Protein AF-A0A1H5SEG0-F1 (afdb_monomer_lite)

Foldseek 3Di:
DDPDDDVPPVVVVVVVPPPDDDQDKDKDWDKDWDQDPQWIKIKIKMWIDHPNDIDIDIDMDTDFPVWDWDFDPQKIKTKTFADPFKHKDKDDPDPQKDFDDWDAPPRMIMTIIWGNDAWDKDKTWMFMDGPVDPDGQKIWIWIFTHHRRGTDDGPDIDMDRDPPVD

Structure (mmCIF, N/CA/C/O backbone):
data_AF-A0A1H5SEG0-F1
#
_entry.id   AF-A0A1H5SEG0-F1
#
loop_
_atom_site.group_PDB
_atom_site.id
_atom_site.type_symbol
_atom_site.label_atom_id
_atom_site.label_alt_id
_atom_site.label_comp_id
_atom_site.label_asym_id
_atom_site.label_entity_id
_atom_site.label_seq_id
_atom_site.pdbx_PDB_ins_code
_atom_site.Cartn_x
_atom_site.Cartn_y
_atom_site.Cartn_z
_atom_site.occupancy
_atom_site.B_iso_or_equiv
_atom_site.auth_seq_id
_atom_site.auth_comp_id
_atom_site.auth_asym_id
_atom_site.auth_atom_id
_atom_site.pdbx_PDB_model_num
ATOM 1 N N . MET A 1 1 ? 0.952 -16.843 -18.910 1.00 35.47 1 MET A N 1
ATOM 2 C CA . MET A 1 1 ? -0.101 -16.559 -19.917 1.00 35.47 1 MET A CA 1
ATOM 3 C C . MET A 1 1 ? 0.522 -15.940 -21.174 1.00 35.47 1 MET A C 1
ATOM 5 O O . MET A 1 1 ? 1.686 -15.567 -21.137 1.00 35.47 1 MET A O 1
ATOM 9 N N . LYS A 1 2 ? -0.173 -15.957 -22.320 1.00 32.19 2 LYS A N 1
ATOM 10 C CA . LYS A 1 2 ? 0.374 -15.656 -23.662 1.00 32.19 2 LYS A CA 1
ATOM 11 C C . LYS A 1 2 ? 0.821 -14.182 -23.801 1.00 32.19 2 LYS A C 1
ATOM 13 O O . LYS A 1 2 ? -0.005 -13.338 -24.119 1.00 32.19 2 LYS A O 1
ATOM 18 N N . LYS A 1 3 ? 2.122 -13.890 -23.651 1.00 43.88 3 LYS A N 1
ATOM 19 C CA . LYS A 1 3 ? 2.755 -12.578 -23.938 1.00 43.88 3 LYS A CA 1
ATOM 20 C C . LYS A 1 3 ? 2.949 -12.345 -25.453 1.00 43.88 3 LYS A C 1
ATOM 22 O O . LYS A 1 3 ? 4.066 -12.168 -25.924 1.00 43.88 3 LYS A O 1
ATOM 27 N N . ILE A 1 4 ? 1.889 -12.465 -26.256 1.00 44.84 4 ILE A N 1
ATOM 28 C CA . ILE A 1 4 ? 1.970 -12.365 -27.726 1.00 44.84 4 ILE A CA 1
ATOM 29 C C . ILE A 1 4 ? 0.834 -11.470 -28.221 1.00 44.84 4 ILE A C 1
ATOM 31 O O . ILE A 1 4 ? -0.310 -11.916 -28.260 1.00 44.84 4 ILE A O 1
ATOM 35 N N . GLY A 1 5 ? 1.140 -10.236 -28.641 1.00 36.97 5 GLY A N 1
ATOM 36 C CA . GLY A 1 5 ? 0.194 -9.491 -29.480 1.00 36.97 5 GLY A CA 1
ATOM 37 C C . GLY A 1 5 ? 0.410 -7.993 -29.692 1.00 36.97 5 GLY A C 1
ATOM 38 O O . GLY A 1 5 ? 0.050 -7.521 -30.765 1.00 36.97 5 GLY A O 1
ATOM 39 N N . LEU A 1 6 ? 0.984 -7.239 -28.746 1.00 44.84 6 LEU A N 1
ATOM 40 C CA . LEU A 1 6 ? 1.080 -5.770 -28.889 1.00 44.84 6 LEU A CA 1
ATOM 41 C C . LEU A 1 6 ? 2.389 -5.266 -29.532 1.00 44.84 6 LEU A C 1
ATOM 43 O O . LEU A 1 6 ? 2.442 -4.145 -30.030 1.00 44.84 6 LEU A O 1
ATOM 47 N N . LEU A 1 7 ? 3.406 -6.130 -29.597 1.00 45.47 7 LEU A N 1
ATOM 48 C CA . LEU A 1 7 ? 4.803 -5.826 -29.949 1.00 45.47 7 LEU A CA 1
ATOM 49 C C . LEU A 1 7 ? 5.057 -5.270 -31.366 1.00 45.47 7 LEU A C 1
ATOM 51 O O . LEU A 1 7 ? 6.127 -4.729 -31.614 1.00 45.47 7 LEU A O 1
ATOM 55 N N . MET A 1 8 ? 4.125 -5.400 -32.319 1.00 43.66 8 MET A N 1
ATOM 56 C CA . MET A 1 8 ? 4.380 -5.006 -33.720 1.00 43.66 8 MET A CA 1
ATOM 57 C C . MET A 1 8 ? 3.516 -3.865 -34.261 1.00 43.66 8 MET A C 1
ATOM 59 O O . MET A 1 8 ? 3.852 -3.312 -35.303 1.00 43.66 8 MET A O 1
ATOM 63 N N . ALA A 1 9 ? 2.422 -3.479 -33.600 1.00 44.09 9 ALA A N 1
ATOM 64 C CA . ALA A 1 9 ? 1.532 -2.450 -34.148 1.00 44.09 9 ALA A CA 1
ATOM 65 C C . ALA A 1 9 ? 1.973 -1.019 -33.782 1.00 44.09 9 ALA A C 1
ATOM 67 O O . ALA A 1 9 ? 1.883 -0.124 -34.620 1.00 44.09 9 ALA A O 1
ATOM 68 N N . GLY A 1 10 ? 2.488 -0.810 -32.562 1.00 43.34 10 GLY A N 1
ATOM 69 C CA . GLY A 1 10 ? 2.897 0.516 -32.072 1.00 43.34 10 GLY A CA 1
ATOM 70 C C . GLY A 1 10 ? 4.178 1.042 -32.728 1.00 43.34 10 GLY A C 1
ATOM 71 O O . GLY A 1 10 ? 4.217 2.176 -33.201 1.00 43.34 10 GLY A O 1
ATOM 72 N N . VAL A 1 11 ? 5.197 0.186 -32.859 1.00 45.56 11 VAL A N 1
ATOM 73 C CA . VAL A 1 11 ? 6.494 0.551 -33.461 1.00 45.56 11 VAL A CA 1
ATOM 74 C C . VAL A 1 11 ? 6.345 0.926 -34.943 1.00 45.56 11 VAL A C 1
ATOM 76 O O . VAL A 1 11 ? 6.971 1.871 -35.413 1.00 45.56 11 VAL A O 1
ATOM 79 N N . VAL A 1 12 ? 5.459 0.252 -35.687 1.00 47.75 12 VAL A N 1
ATOM 80 C CA . VAL A 1 12 ? 5.242 0.519 -37.123 1.00 47.75 12 VAL A CA 1
ATOM 81 C C . VAL A 1 12 ? 4.604 1.893 -37.375 1.00 47.75 12 VAL A C 1
ATOM 83 O O . VAL A 1 12 ? 4.879 2.510 -38.405 1.00 47.75 12 VAL A O 1
ATOM 86 N N . LEU A 1 13 ? 3.802 2.415 -36.440 1.00 49.09 13 LEU A N 1
ATOM 87 C CA . LEU A 1 13 ? 3.203 3.749 -36.563 1.00 49.09 13 LEU A CA 1
ATOM 88 C C . LEU A 1 13 ? 4.243 4.868 -36.385 1.00 49.09 13 LEU A C 1
ATOM 90 O O . LEU A 1 13 ? 4.239 5.818 -37.170 1.00 49.09 13 LEU A O 1
ATOM 94 N N . ALA A 1 14 ? 5.177 4.727 -35.437 1.00 45.72 14 ALA A N 1
ATOM 95 C CA . ALA A 1 14 ? 6.211 5.732 -35.162 1.00 45.72 14 ALA A CA 1
ATOM 96 C C . ALA A 1 14 ? 7.234 5.873 -36.307 1.00 45.72 14 ALA A C 1
ATOM 98 O O . ALA A 1 14 ? 7.626 6.983 -36.664 1.00 45.72 14 ALA A O 1
ATOM 99 N N . VAL A 1 15 ? 7.604 4.764 -36.959 1.00 48.41 15 VAL A N 1
ATOM 100 C CA . VAL A 1 15 ? 8.580 4.765 -38.070 1.00 48.41 15 VAL A CA 1
ATOM 101 C C . VAL A 1 15 ? 8.031 5.453 -39.333 1.00 48.41 15 VAL A C 1
ATOM 103 O O . VAL A 1 15 ? 8.795 5.909 -40.181 1.00 48.41 15 VAL A O 1
ATOM 106 N N . SER A 1 16 ? 6.707 5.581 -39.473 1.00 47.41 16 SER A N 1
ATOM 107 C CA . SER A 1 16 ? 6.093 6.202 -40.658 1.00 47.41 16 SER A CA 1
ATOM 108 C C . SER A 1 16 ? 6.142 7.741 -40.680 1.00 47.41 16 SER A C 1
ATOM 110 O O . SER A 1 16 ? 5.875 8.336 -41.725 1.00 47.41 16 SER A O 1
ATOM 112 N N . LEU A 1 17 ? 6.5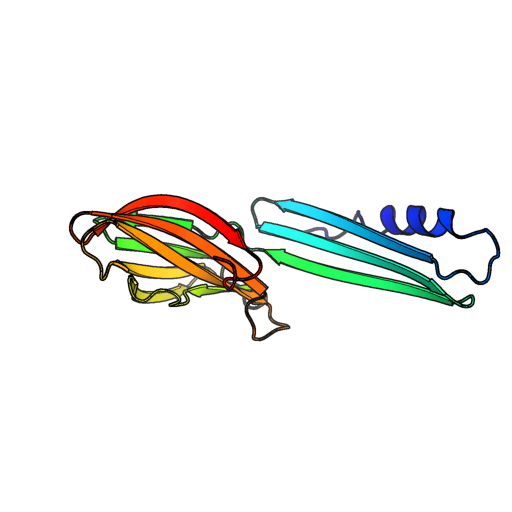10 8.392 -39.567 1.00 48.62 17 LEU A N 1
ATOM 113 C CA . LEU A 1 17 ? 6.483 9.856 -39.419 1.00 48.62 17 LEU A CA 1
ATOM 114 C C . LEU A 1 17 ? 7.819 10.567 -39.713 1.00 48.62 17 LEU A C 1
ATOM 116 O O . LEU A 1 17 ? 7.817 11.780 -39.906 1.00 48.62 17 LEU A O 1
ATOM 120 N N . THR A 1 18 ? 8.948 9.857 -39.798 1.00 51.66 18 THR A N 1
ATOM 121 C CA . THR A 1 18 ? 10.299 10.464 -39.860 1.00 51.66 18 THR A CA 1
ATOM 122 C C . THR A 1 18 ? 10.981 10.425 -41.230 1.00 51.66 18 THR A C 1
ATOM 124 O O . THR A 1 18 ? 12.119 10.868 -41.372 1.00 51.66 18 THR A O 1
ATOM 127 N N . ALA A 1 19 ? 10.298 9.991 -42.290 1.00 43.91 19 ALA A N 1
ATOM 128 C CA . ALA A 1 19 ? 10.857 10.017 -43.643 1.00 43.91 19 ALA A CA 1
ATOM 129 C C . ALA A 1 19 ? 10.709 11.397 -44.322 1.00 43.91 19 ALA A C 1
ATOM 131 O O . ALA A 1 19 ? 10.105 11.509 -45.385 1.00 43.91 19 ALA A O 1
ATOM 132 N N . CYS A 1 20 ? 11.275 12.454 -43.733 1.00 48.44 20 CYS A N 1
ATOM 133 C CA . CYS A 1 20 ? 11.563 13.692 -44.460 1.00 48.44 20 CYS A CA 1
ATOM 134 C C . CYS A 1 20 ? 12.865 14.315 -43.950 1.00 48.44 20 CYS A C 1
ATOM 136 O O . CYS A 1 20 ? 12.942 14.832 -42.841 1.00 48.44 20 CYS A O 1
ATOM 138 N N . ALA A 1 21 ? 13.892 14.222 -44.795 1.00 49.19 21 ALA A N 1
ATOM 139 C CA . ALA A 1 21 ? 15.259 14.661 -44.567 1.00 49.19 21 ALA A CA 1
ATOM 140 C C . ALA A 1 21 ? 15.357 16.077 -43.970 1.00 49.19 21 ALA A C 1
ATOM 142 O O . ALA A 1 21 ? 15.076 17.075 -44.633 1.00 49.19 21 ALA A O 1
ATOM 143 N N . SER A 1 22 ? 15.824 16.155 -42.729 1.00 47.06 22 SER A N 1
ATOM 144 C CA . SER A 1 22 ? 16.353 17.359 -42.098 1.00 47.06 22 SER A CA 1
ATOM 145 C C . SER A 1 22 ? 17.323 16.911 -41.005 1.00 47.06 22 SER A C 1
ATOM 147 O O . SER A 1 22 ? 17.150 15.825 -40.455 1.00 47.06 22 SER A O 1
ATOM 149 N N . GLU A 1 23 ? 18.336 17.715 -40.682 1.00 53.44 23 GLU A N 1
ATOM 150 C CA . GLU A 1 23 ? 19.266 17.530 -39.547 1.00 53.44 23 GLU A CA 1
ATOM 151 C C . GLU A 1 23 ? 18.549 17.685 -38.184 1.00 53.44 23 GLU A C 1
ATOM 153 O O . GLU A 1 23 ? 19.056 18.294 -37.247 1.00 53.44 23 GLU A O 1
ATOM 158 N N . SER A 1 24 ? 17.308 17.215 -38.096 1.00 56.50 24 SER A N 1
ATOM 159 C CA . SER A 1 24 ? 16.390 17.438 -36.996 1.00 56.50 24 SER A CA 1
ATOM 160 C C . SER A 1 24 ? 16.261 16.154 -36.200 1.00 56.50 24 SER A C 1
ATOM 162 O O . SER A 1 24 ? 15.781 15.143 -36.715 1.00 56.50 24 SER A O 1
ATOM 164 N N . THR A 1 25 ? 16.681 16.208 -34.938 1.00 69.06 25 THR A N 1
ATOM 165 C CA . THR A 1 25 ? 16.357 15.166 -33.969 1.00 69.06 25 THR A CA 1
ATOM 166 C C . THR A 1 25 ? 14.843 15.094 -33.812 1.00 69.06 25 THR A C 1
ATOM 168 O O . THR A 1 25 ? 14.197 16.107 -33.548 1.00 69.06 25 THR A O 1
ATOM 171 N N . SER A 1 26 ? 14.275 13.906 -34.003 1.00 67.94 26 SER A N 1
ATOM 172 C CA . SER A 1 26 ? 12.849 13.648 -33.798 1.00 67.94 26 SER A CA 1
ATOM 173 C C . SER A 1 26 ? 12.677 12.595 -32.717 1.00 67.94 26 SER A C 1
ATOM 175 O O . SER A 1 26 ? 13.163 11.478 -32.877 1.00 67.94 26 SER A O 1
ATOM 177 N N . THR A 1 27 ? 11.957 12.940 -31.652 1.00 75.38 27 THR A N 1
ATOM 178 C CA . THR A 1 27 ? 11.642 12.029 -30.547 1.00 75.38 27 THR A CA 1
ATOM 179 C C . THR A 1 27 ? 10.140 11.774 -30.525 1.00 75.38 27 THR A C 1
ATOM 181 O O . T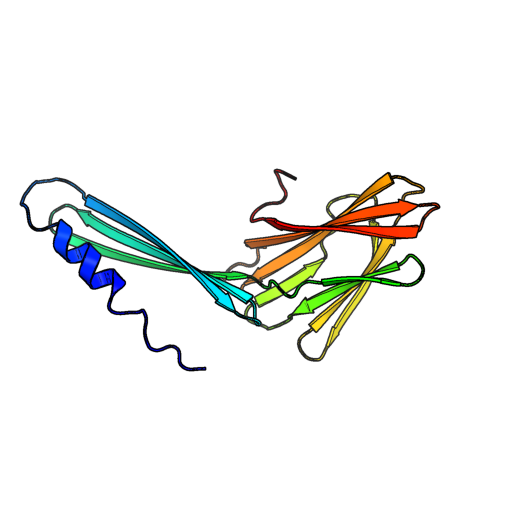HR A 1 27 ? 9.346 12.711 -30.600 1.00 75.38 27 THR A O 1
ATOM 184 N N . THR A 1 28 ? 9.740 10.509 -30.437 1.00 74.94 28 THR A N 1
ATOM 185 C CA . THR A 1 28 ? 8.345 10.106 -30.224 1.00 74.94 28 THR A CA 1
ATOM 186 C C . THR A 1 28 ? 8.282 9.224 -28.995 1.00 74.94 28 THR A C 1
ATOM 188 O O . THR A 1 28 ? 9.000 8.227 -28.929 1.00 74.94 28 THR A O 1
ATOM 191 N N . SER A 1 29 ? 7.405 9.564 -28.056 1.00 77.50 29 SER A N 1
ATOM 192 C CA . SER A 1 29 ? 7.080 8.724 -26.910 1.00 77.50 29 SER A CA 1
ATOM 193 C C . SER A 1 29 ? 5.579 8.478 -26.826 1.00 77.50 29 SER A C 1
ATOM 195 O O . SER A 1 29 ? 4.769 9.326 -27.209 1.00 77.50 29 SER A O 1
ATOM 197 N N . PHE A 1 30 ? 5.201 7.295 -26.356 1.00 76.00 30 PHE A N 1
ATOM 198 C CA . PHE A 1 30 ? 3.819 6.974 -26.027 1.00 76.00 30 PHE A CA 1
ATOM 199 C C . PHE A 1 30 ? 3.775 5.985 -24.864 1.00 76.00 30 PHE A C 1
ATOM 201 O O . PHE A 1 30 ? 4.681 5.171 -24.693 1.00 76.00 30 PHE A O 1
ATOM 208 N N . ASN A 1 31 ? 2.701 6.072 -24.086 1.00 79.06 31 ASN A N 1
ATOM 209 C CA . ASN A 1 31 ? 2.448 5.213 -22.939 1.00 79.06 31 ASN A CA 1
ATOM 210 C C . ASN A 1 31 ? 1.264 4.291 -23.214 1.00 79.06 31 ASN A C 1
ATOM 212 O O . ASN A 1 31 ? 0.259 4.725 -23.788 1.00 79.06 31 ASN A O 1
ATOM 216 N N . VAL A 1 32 ? 1.380 3.027 -22.810 1.00 79.19 32 VAL A N 1
ATOM 217 C CA . VAL A 1 32 ? 0.288 2.052 -22.867 1.00 79.19 32 VAL A CA 1
ATOM 218 C C . VAL A 1 32 ? 0.099 1.445 -21.487 1.00 79.19 32 VAL A C 1
ATOM 220 O O . VAL A 1 32 ? 0.959 0.718 -21.009 1.00 79.19 32 VAL A O 1
ATOM 223 N N . THR A 1 33 ? -1.061 1.680 -20.885 1.00 77.69 33 THR A N 1
ATOM 224 C CA . THR A 1 33 ? -1.441 1.073 -19.605 1.00 77.69 33 THR A CA 1
ATOM 225 C C . THR A 1 33 ? -2.37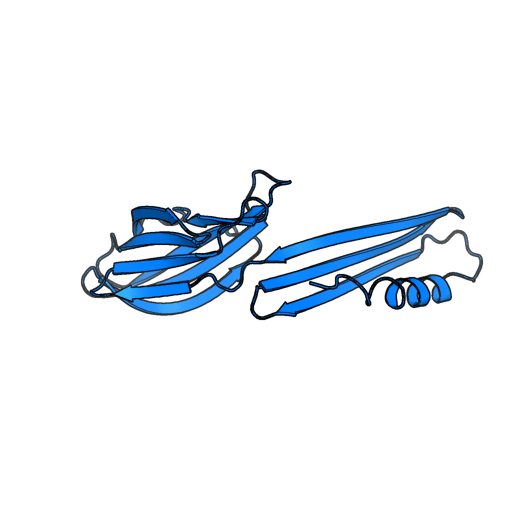4 -0.108 -19.853 1.00 77.69 33 THR A C 1
ATOM 227 O O . THR A 1 33 ? -3.356 0.009 -20.591 1.00 77.69 33 THR A O 1
ATOM 230 N N . THR A 1 34 ? -2.078 -1.254 -19.240 1.00 76.56 34 THR A N 1
ATOM 231 C CA . THR A 1 34 ? -2.946 -2.439 -19.240 1.00 76.56 34 THR A CA 1
ATOM 232 C C . THR A 1 34 ? -3.315 -2.793 -17.808 1.00 76.56 34 THR A C 1
ATOM 234 O O . THR A 1 34 ? -2.431 -2.991 -16.987 1.00 76.56 34 THR A O 1
ATOM 237 N N . THR A 1 35 ? -4.609 -2.927 -17.519 1.00 73.25 35 THR A N 1
ATOM 238 C CA . THR A 1 35 ? -5.103 -3.342 -16.198 1.00 73.25 35 THR A CA 1
ATOM 239 C C . THR A 1 35 ? -5.799 -4.693 -16.307 1.00 73.25 35 THR A C 1
ATOM 241 O O . THR A 1 35 ? -6.634 -4.903 -17.190 1.00 73.25 35 THR A O 1
ATOM 244 N N . THR A 1 36 ? -5.439 -5.607 -15.412 1.00 72.31 36 THR A N 1
ATOM 245 C CA . THR A 1 36 ? -6.037 -6.936 -15.252 1.00 72.31 36 THR A CA 1
ATOM 246 C C . THR A 1 36 ? -6.432 -7.155 -13.793 1.00 72.31 36 THR A C 1
ATOM 248 O O . THR A 1 36 ? -6.092 -6.340 -12.938 1.00 72.31 36 THR A O 1
ATOM 251 N N . ASP A 1 37 ? -7.103 -8.271 -13.509 1.00 59.12 37 ASP A N 1
ATOM 252 C CA . ASP A 1 37 ? -7.412 -8.687 -12.134 1.00 59.12 37 ASP A CA 1
ATOM 253 C C . ASP A 1 37 ? -6.149 -9.020 -11.315 1.00 59.12 37 ASP A C 1
ATOM 255 O O . ASP A 1 37 ? -6.255 -9.157 -10.111 1.00 59.12 37 ASP A O 1
ATOM 259 N N . GLU A 1 38 ? -4.976 -9.178 -11.948 1.00 58.81 38 GLU A N 1
ATOM 260 C CA . GLU A 1 38 ? -3.698 -9.474 -11.273 1.00 58.81 38 GLU A CA 1
ATOM 261 C C . GLU A 1 38 ? -2.833 -8.212 -11.049 1.00 58.81 38 GLU A C 1
ATOM 263 O O . GLU A 1 38 ? -1.759 -8.302 -10.457 1.00 58.81 38 GLU A O 1
ATOM 268 N N . GLY A 1 39 ? -3.260 -7.040 -11.547 1.00 67.94 39 GLY A N 1
ATOM 269 C CA . GLY A 1 39 ? -2.505 -5.784 -11.439 1.00 67.94 39 GLY A CA 1
ATOM 270 C C . GLY A 1 39 ? -2.542 -4.897 -12.687 1.00 67.94 39 GLY A C 1
ATOM 271 O O . GLY A 1 39 ? -3.203 -5.205 -13.689 1.00 67.94 39 GLY A O 1
ATOM 272 N N . THR A 1 40 ? -1.823 -3.772 -12.619 1.00 76.06 40 THR A N 1
ATOM 273 C CA . THR A 1 40 ? -1.622 -2.836 -13.740 1.00 76.06 40 THR A CA 1
ATOM 274 C C . THR A 1 40 ? -0.186 -2.933 -14.240 1.00 76.06 40 THR A C 1
ATOM 276 O O . THR A 1 40 ? 0.745 -2.927 -13.446 1.00 76.06 40 THR A O 1
ATOM 279 N N . THR A 1 41 ? 0.008 -2.961 -15.556 1.00 79.00 41 THR A N 1
ATOM 280 C CA . THR A 1 41 ? 1.324 -2.805 -16.184 1.00 79.00 41 THR A CA 1
ATOM 281 C C . THR A 1 41 ? 1.324 -1.577 -17.081 1.00 79.00 41 THR A C 1
ATOM 283 O O . THR A 1 41 ? 0.464 -1.441 -17.959 1.00 79.00 41 THR A O 1
ATOM 286 N N . GLU A 1 42 ? 2.301 -0.702 -16.882 1.00 81.06 42 GLU A N 1
ATOM 287 C CA . GLU A 1 42 ? 2.561 0.454 -17.733 1.00 81.06 42 GLU A CA 1
ATOM 288 C C . GLU A 1 42 ? 3.744 0.173 -18.652 1.00 81.06 42 GLU A C 1
ATOM 290 O O . GLU A 1 42 ? 4.794 -0.277 -18.204 1.00 81.06 42 GLU A O 1
ATOM 295 N N . TYR A 1 43 ? 3.559 0.420 -19.948 1.00 76.19 43 TYR A N 1
ATOM 296 C CA . TYR A 1 43 ? 4.584 0.263 -20.972 1.00 76.19 43 TYR A CA 1
ATOM 297 C C . TYR A 1 43 ? 4.955 1.629 -21.546 1.00 76.19 43 TYR A C 1
ATOM 299 O O . TYR A 1 43 ? 4.146 2.278 -22.222 1.00 76.19 43 TYR A O 1
ATOM 307 N N . ASN A 1 44 ? 6.203 2.022 -21.317 1.00 79.50 44 ASN A N 1
ATOM 308 C CA . ASN A 1 44 ? 6.788 3.273 -21.763 1.00 79.50 44 ASN A CA 1
ATOM 309 C C . ASN A 1 44 ? 7.627 3.017 -23.019 1.00 79.50 44 ASN A C 1
ATOM 311 O O . ASN A 1 44 ? 8.673 2.370 -22.966 1.00 79.50 44 ASN A O 1
ATOM 315 N N . TYR A 1 45 ? 7.183 3.545 -24.161 1.00 79.00 45 TYR A N 1
ATOM 316 C CA . TYR A 1 45 ? 7.917 3.438 -25.419 1.00 79.00 45 TYR A CA 1
ATOM 317 C C . TYR A 1 45 ? 8.485 4.790 -25.815 1.00 79.00 45 TYR A C 1
ATOM 319 O O . TYR A 1 45 ? 7.750 5.777 -25.911 1.00 79.00 45 TYR A O 1
ATOM 327 N N . SER A 1 46 ? 9.778 4.825 -26.128 1.00 79.94 46 SER A N 1
ATOM 328 C CA . SER A 1 46 ? 10.416 5.987 -26.739 1.00 79.94 46 SER A CA 1
ATOM 329 C C . SER A 1 46 ? 11.230 5.589 -27.965 1.00 79.94 46 SER A C 1
ATOM 331 O O . SER A 1 46 ? 11.820 4.512 -28.049 1.00 79.94 46 SER A O 1
ATOM 333 N N . SER A 1 47 ? 11.227 6.465 -28.962 1.00 78.94 47 SER A N 1
ATOM 334 C CA . SER A 1 47 ? 12.050 6.332 -30.158 1.00 78.94 47 SER A CA 1
ATOM 335 C C . SER A 1 47 ? 12.654 7.675 -30.512 1.00 78.94 47 SER A C 1
ATOM 337 O O . SER A 1 47 ? 11.994 8.712 -30.395 1.00 78.94 47 SER A O 1
ATOM 339 N N . GLU A 1 48 ? 13.902 7.647 -30.956 1.00 80.44 48 GLU A N 1
ATOM 340 C CA . GLU A 1 48 ? 14.633 8.820 -31.398 1.00 80.44 48 GLU A CA 1
ATOM 341 C C . GLU A 1 48 ? 15.258 8.559 -32.770 1.00 80.44 48 GLU A C 1
ATOM 343 O O . GLU A 1 48 ? 15.806 7.492 -33.047 1.00 80.44 48 GLU A O 1
ATOM 348 N N . TYR A 1 49 ? 15.166 9.561 -33.640 1.00 76.06 49 TYR A N 1
ATOM 349 C CA . TYR A 1 49 ? 15.955 9.644 -34.858 1.00 76.06 49 TYR A CA 1
ATOM 350 C C . TYR A 1 49 ? 16.850 10.874 -34.773 1.00 76.06 49 TYR A C 1
ATOM 352 O O . TYR A 1 49 ? 16.348 11.998 -34.818 1.00 76.06 49 TYR A O 1
ATOM 360 N N . ALA A 1 50 ? 18.158 10.670 -34.647 1.00 77.38 50 ALA A N 1
ATOM 361 C CA . ALA A 1 50 ? 19.150 11.729 -34.504 1.00 77.38 50 ALA A CA 1
ATOM 362 C C . ALA A 1 50 ? 20.363 11.424 -35.386 1.00 77.38 50 ALA A C 1
ATOM 364 O O . ALA A 1 50 ? 20.864 10.305 -35.406 1.00 77.38 50 ALA A O 1
ATOM 365 N N . ASN A 1 51 ? 20.856 12.416 -36.134 1.00 73.62 51 ASN A N 1
ATOM 366 C CA . ASN A 1 51 ? 22.065 12.293 -36.966 1.00 73.62 51 ASN A CA 1
ATOM 367 C C . ASN A 1 51 ? 22.075 11.100 -37.947 1.00 73.62 51 ASN A C 1
ATOM 369 O O . ASN A 1 51 ? 23.133 10.573 -38.285 1.00 73.62 51 ASN A O 1
ATOM 373 N N . GLY A 1 52 ? 20.904 10.685 -38.435 1.00 69.69 52 GLY A N 1
ATOM 374 C CA . GLY A 1 52 ? 20.780 9.540 -39.340 1.00 69.69 52 GLY A CA 1
ATOM 375 C C . GLY A 1 52 ? 20.703 8.178 -38.643 1.00 69.69 52 GLY A C 1
ATOM 376 O O . GLY A 1 52 ? 20.523 7.168 -39.323 1.00 69.69 52 GLY A O 1
ATOM 377 N N . GLU A 1 53 ? 20.800 8.147 -37.315 1.00 70.19 53 GLU A N 1
ATOM 378 C CA . GLU A 1 53 ? 20.708 6.947 -36.489 1.00 70.19 53 GLU A CA 1
ATOM 379 C C . GLU A 1 53 ? 19.341 6.868 -35.806 1.00 70.19 53 GLU A C 1
ATOM 381 O O . GLU A 1 53 ? 18.775 7.874 -35.377 1.00 70.19 53 GLU A O 1
ATOM 386 N N . PHE A 1 54 ? 18.803 5.651 -35.740 1.00 77.12 54 PHE A N 1
ATOM 387 C CA . PHE A 1 54 ? 17.561 5.340 -35.043 1.00 77.12 54 PHE A CA 1
ATOM 388 C C . PHE A 1 54 ? 17.880 4.583 -33.757 1.00 77.12 54 PHE A C 1
ATOM 390 O O . PHE A 1 54 ? 18.612 3.590 -33.795 1.00 77.12 54 PHE A O 1
ATOM 397 N N . SER A 1 55 ? 17.283 5.008 -32.650 1.00 74.69 55 SER A N 1
ATOM 398 C CA . SER A 1 55 ? 17.306 4.300 -31.375 1.00 74.69 55 SER A CA 1
ATOM 399 C C . SER A 1 55 ? 15.889 4.169 -30.815 1.00 74.69 55 SER A C 1
ATOM 401 O O . SER A 1 55 ? 15.000 4.978 -31.088 1.00 74.69 55 SER A O 1
ATOM 403 N N . SER A 1 56 ? 15.661 3.108 -30.048 1.00 77.44 56 SER A N 1
ATOM 404 C CA . SER A 1 56 ? 14.398 2.872 -29.351 1.00 77.44 56 SER A CA 1
ATOM 405 C C . SER A 1 56 ? 14.668 2.279 -27.980 1.00 77.44 56 SER A C 1
ATOM 407 O O . SER A 1 56 ? 15.541 1.417 -27.859 1.00 77.44 56 SER A O 1
ATOM 409 N N . ALA A 1 57 ? 13.888 2.702 -26.992 1.00 73.69 57 ALA A N 1
ATOM 410 C CA . ALA A 1 57 ? 13.880 2.138 -25.652 1.00 73.69 57 ALA A CA 1
ATOM 411 C C . ALA A 1 57 ? 12.455 1.719 -25.270 1.00 73.69 57 ALA A C 1
ATOM 413 O O . ALA A 1 57 ? 11.471 2.351 -25.673 1.00 73.69 57 ALA A O 1
ATOM 414 N N . GLU A 1 58 ? 12.374 0.630 -24.516 1.00 77.00 58 GLU A N 1
ATOM 415 C CA . GLU A 1 58 ? 11.154 0.084 -23.934 1.00 77.00 58 GLU A CA 1
ATOM 416 C C . GLU A 1 58 ? 11.438 -0.173 -22.459 1.00 77.00 58 GLU A C 1
ATOM 418 O O . GLU A 1 58 ? 12.398 -0.868 -22.127 1.00 77.00 58 GLU A O 1
ATOM 423 N N . GLU A 1 59 ? 10.596 0.390 -21.605 1.00 77.31 59 GLU A N 1
ATOM 424 C CA . GLU A 1 59 ? 10.608 0.179 -20.162 1.00 77.31 59 GLU A CA 1
ATOM 425 C C . GLU A 1 59 ? 9.191 -0.199 -19.728 1.00 77.31 59 GLU A C 1
ATOM 427 O O . GLU A 1 59 ? 8.207 0.230 -20.345 1.00 77.31 59 GLU A O 1
ATOM 432 N N . TYR A 1 60 ? 9.072 -1.023 -18.690 1.00 72.94 60 TYR A N 1
ATOM 433 C CA . TYR A 1 60 ? 7.778 -1.372 -18.120 1.00 72.94 60 TYR A CA 1
ATOM 434 C C . TYR A 1 60 ? 7.813 -1.310 -16.597 1.00 72.94 60 TYR A C 1
ATOM 436 O O . TYR A 1 60 ? 8.829 -1.625 -15.986 1.00 72.94 60 TYR A O 1
ATOM 444 N N . THR A 1 61 ? 6.674 -0.957 -16.009 1.00 77.00 61 THR A N 1
ATOM 445 C CA . THR A 1 61 ? 6.458 -0.930 -14.558 1.00 77.00 61 THR A CA 1
ATOM 446 C C . THR A 1 61 ? 5.204 -1.738 -14.245 1.00 77.00 61 THR A C 1
ATOM 448 O O . THR A 1 61 ? 4.176 -1.569 -14.905 1.00 77.00 61 THR A O 1
ATOM 451 N N . GLU A 1 62 ? 5.283 -2.655 -13.280 1.00 76.56 62 GLU A N 1
ATOM 452 C CA . GLU A 1 62 ? 4.152 -3.484 -12.845 1.00 76.56 62 GLU A CA 1
ATOM 453 C C . GLU A 1 62 ? 3.730 -3.091 -11.427 1.00 76.56 62 GLU A C 1
ATOM 455 O O . GLU A 1 62 ? 4.551 -3.090 -10.522 1.00 76.56 62 GLU A O 1
ATOM 460 N N . TYR A 1 63 ? 2.448 -2.780 -11.235 1.00 78.06 63 TYR A N 1
ATOM 461 C CA . TYR A 1 63 ? 1.854 -2.370 -9.963 1.00 78.06 63 TYR A CA 1
ATOM 462 C C . TYR A 1 63 ? 0.943 -3.473 -9.401 1.00 78.06 63 TYR A C 1
ATOM 464 O O . TYR A 1 63 ? 0.049 -3.970 -10.099 1.00 78.06 63 TYR A O 1
ATOM 472 N N . ASN A 1 64 ? 1.094 -3.785 -8.110 1.00 78.25 64 ASN A N 1
ATOM 473 C CA . ASN A 1 64 ? 0.134 -4.571 -7.335 1.00 78.25 64 ASN A CA 1
ATOM 474 C C . ASN A 1 64 ? -1.056 -3.683 -6.944 1.00 78.25 64 ASN A C 1
ATOM 476 O O . ASN A 1 64 ? -0.964 -2.856 -6.036 1.00 78.25 64 ASN A O 1
ATOM 480 N N . ASN A 1 65 ? -2.195 -3.880 -7.607 1.00 72.50 65 ASN A N 1
ATOM 481 C CA . ASN A 1 65 ? -3.442 -3.189 -7.252 1.00 72.50 65 ASN A CA 1
ATOM 482 C C . ASN A 1 65 ? -4.274 -3.943 -6.208 1.00 72.50 65 ASN A C 1
ATOM 484 O O . ASN A 1 65 ? -5.209 -3.375 -5.652 1.00 72.50 65 ASN A O 1
ATOM 488 N N . ASP A 1 66 ? -3.929 -5.199 -5.922 1.00 82.44 66 ASP A N 1
ATOM 489 C CA . ASP A 1 66 ? -4.654 -6.055 -4.973 1.00 82.44 66 ASP A CA 1
ATOM 490 C C . ASP A 1 66 ? -4.186 -5.860 -3.522 1.00 82.44 66 ASP A C 1
ATOM 492 O O . ASP A 1 66 ? -4.348 -6.736 -2.667 1.00 82.44 66 ASP A O 1
ATOM 496 N N . ILE A 1 67 ? -3.590 -4.706 -3.227 1.00 90.00 67 ILE A N 1
ATOM 497 C CA . ILE A 1 67 ? -3.252 -4.313 -1.864 1.00 90.00 67 ILE A CA 1
ATOM 498 C C . ILE A 1 67 ? -4.547 -3.863 -1.195 1.00 90.00 67 ILE A C 1
ATOM 500 O O . ILE A 1 67 ? -5.204 -2.920 -1.631 1.00 90.00 67 ILE A O 1
ATOM 504 N N . ASN A 1 68 ? -4.922 -4.554 -0.128 1.00 93.12 68 ASN A N 1
ATOM 505 C CA . ASN A 1 68 ? -6.180 -4.348 0.573 1.00 93.12 68 ASN A CA 1
ATOM 506 C C . ASN A 1 68 ? -5.931 -3.999 2.037 1.00 93.12 68 ASN A C 1
ATOM 508 O O . ASN A 1 68 ? -5.019 -4.537 2.664 1.00 93.12 68 ASN A O 1
ATOM 512 N N . CYS A 1 69 ? -6.803 -3.156 2.588 1.00 95.44 69 CYS A N 1
ATOM 513 C CA . CYS A 1 69 ? -6.870 -2.852 4.011 1.00 95.44 69 CYS A CA 1
ATOM 514 C C . CYS A 1 69 ? -8.275 -3.172 4.531 1.00 95.44 69 CYS A C 1
ATOM 516 O O . CYS A 1 69 ? -9.268 -2.687 3.986 1.00 95.44 69 CYS A O 1
ATOM 518 N N . ASN A 1 70 ? -8.368 -3.982 5.584 1.00 96.19 70 ASN A N 1
ATOM 519 C CA . ASN A 1 70 ? -9.627 -4.298 6.252 1.00 96.19 70 ASN A CA 1
ATOM 520 C C . ASN A 1 70 ? -9.531 -4.032 7.755 1.00 96.19 70 ASN A C 1
ATOM 522 O O . ASN A 1 70 ? -8.522 -4.341 8.377 1.00 96.19 70 ASN A O 1
ATOM 526 N N . ILE A 1 71 ? -10.602 -3.522 8.358 1.00 96.88 71 ILE A N 1
ATOM 527 C CA . ILE A 1 71 ? -10.650 -3.248 9.795 1.00 96.88 71 ILE A CA 1
ATOM 528 C C . ILE A 1 71 ? -11.452 -4.344 10.496 1.00 96.88 71 ILE A C 1
ATOM 530 O O . ILE A 1 71 ? -12.613 -4.586 10.162 1.00 96.88 71 ILE A O 1
ATOM 534 N N . VAL A 1 72 ? -10.857 -4.977 11.509 1.00 96.50 72 VAL A N 1
ATOM 535 C CA . VAL A 1 72 ? -11.536 -5.944 12.383 1.00 96.50 72 VAL A CA 1
ATOM 536 C C . VAL A 1 72 ? -11.304 -5.548 13.836 1.00 96.50 72 VAL A C 1
ATOM 538 O O . VAL A 1 72 ? -10.171 -5.419 14.287 1.00 96.50 72 VAL A O 1
ATOM 541 N N . ASP A 1 73 ? -12.393 -5.314 14.570 1.00 94.44 73 ASP A N 1
ATOM 542 C CA . ASP A 1 73 ? -12.394 -4.968 16.001 1.00 94.44 73 ASP A CA 1
ATOM 543 C C . ASP A 1 73 ? -11.512 -3.765 16.411 1.00 94.44 73 ASP A C 1
ATOM 545 O O . ASP A 1 73 ? -11.159 -3.603 17.586 1.00 94.44 73 ASP A O 1
ATOM 549 N N . GLY A 1 74 ? -11.233 -2.861 15.467 1.00 94.38 74 GLY A N 1
ATOM 550 C CA . GLY A 1 74 ? -10.410 -1.666 15.673 1.00 94.38 74 GLY A CA 1
ATOM 551 C C . GLY A 1 74 ? -8.948 -1.805 15.246 1.00 94.38 74 GLY A C 1
ATOM 552 O O . GLY A 1 74 ? -8.188 -0.856 15.423 1.00 94.38 74 GLY A O 1
ATOM 553 N N . VAL A 1 75 ? -8.573 -2.962 14.696 1.00 96.56 75 VAL A N 1
ATOM 554 C CA . VAL A 1 75 ? -7.249 -3.276 14.144 1.00 96.56 75 VAL A CA 1
ATOM 555 C C . VAL A 1 75 ? -7.336 -3.234 12.622 1.00 96.56 75 VAL A C 1
ATOM 557 O O . VAL A 1 75 ? -8.276 -3.793 12.052 1.00 96.56 75 VAL A O 1
ATOM 560 N N . ALA A 1 76 ? -6.381 -2.580 11.964 1.00 96.75 76 ALA A N 1
ATOM 561 C CA . ALA A 1 76 ? -6.288 -2.577 10.508 1.00 96.75 76 ALA A CA 1
ATOM 562 C C . ALA A 1 76 ? -5.393 -3.732 10.049 1.00 96.75 76 ALA A C 1
ATOM 564 O O . ALA A 1 76 ? -4.297 -3.914 10.567 1.00 96.75 76 ALA A O 1
ATOM 565 N N . TYR A 1 77 ? -5.867 -4.507 9.082 1.00 96.81 77 TYR A N 1
ATOM 566 C CA . TYR A 1 77 ? -5.170 -5.640 8.490 1.00 96.81 77 TYR A CA 1
ATOM 567 C C . TYR A 1 77 ? -4.871 -5.332 7.033 1.00 96.81 77 TYR A C 1
ATOM 569 O O . TYR A 1 77 ? -5.794 -5.093 6.251 1.00 96.81 77 TYR A O 1
ATOM 577 N N . ILE A 1 78 ? -3.592 -5.354 6.684 1.00 96.38 78 ILE A N 1
ATOM 578 C CA . ILE A 1 78 ? -3.112 -5.236 5.316 1.00 96.38 78 ILE A CA 1
ATOM 579 C C . ILE A 1 78 ? -2.924 -6.633 4.741 1.00 96.38 78 ILE A C 1
ATOM 581 O O . ILE A 1 78 ? -2.407 -7.528 5.409 1.00 96.38 78 ILE A O 1
ATOM 585 N N . SER A 1 79 ? -3.328 -6.802 3.488 1.00 94.00 79 SER A N 1
ATOM 586 C CA . SER A 1 79 ? -2.952 -7.948 2.667 1.00 94.00 79 SER A CA 1
ATOM 587 C C . SER A 1 79 ? -2.497 -7.462 1.302 1.00 94.00 79 SER A C 1
ATOM 589 O O . SER A 1 79 ? -3.209 -6.674 0.678 1.00 94.00 79 SER A O 1
ATOM 591 N N . ALA A 1 80 ? -1.355 -7.944 0.831 1.00 91.12 80 ALA A N 1
ATOM 592 C CA . ALA A 1 80 ? -0.790 -7.582 -0.462 1.00 91.12 80 ALA A CA 1
ATOM 593 C C . ALA A 1 80 ? -0.229 -8.823 -1.165 1.00 91.12 80 ALA A C 1
ATOM 595 O O . ALA A 1 80 ? 0.310 -9.699 -0.488 1.00 91.12 80 ALA A O 1
ATOM 596 N N . PRO A 1 81 ? -0.303 -8.926 -2.501 1.00 84.94 81 PRO A N 1
ATOM 597 C CA . PRO A 1 81 ? 0.407 -9.973 -3.223 1.00 84.94 81 PRO A CA 1
ATOM 598 C C . PRO A 1 81 ? 1.909 -9.929 -2.923 1.00 84.94 81 PRO A C 1
ATOM 600 O O . PRO A 1 81 ? 2.513 -8.859 -2.863 1.00 84.94 81 PRO A O 1
ATOM 603 N N . TYR A 1 82 ? 2.515 -11.100 -2.765 1.00 82.44 82 TYR A N 1
ATOM 604 C CA . TYR A 1 82 ? 3.941 -11.246 -2.509 1.00 82.44 82 TYR A CA 1
ATOM 605 C C . TYR A 1 82 ? 4.542 -12.265 -3.475 1.00 82.44 82 TYR A C 1
ATOM 607 O O . TYR A 1 82 ? 4.249 -13.461 -3.419 1.00 82.44 82 TYR A O 1
ATOM 615 N N . ARG A 1 83 ? 5.409 -11.791 -4.367 1.00 80.75 83 ARG A N 1
ATOM 616 C CA . ARG A 1 83 ? 6.198 -12.616 -5.286 1.00 80.75 83 ARG A CA 1
ATOM 617 C C . ARG A 1 83 ? 7.642 -12.121 -5.291 1.00 80.75 83 ARG A C 1
ATOM 619 O O . ARG A 1 83 ? 7.920 -10.987 -4.928 1.00 80.75 83 ARG A O 1
ATOM 626 N N . THR A 1 84 ? 8.579 -12.985 -5.662 1.00 77.50 84 THR A N 1
ATOM 627 C CA . THR A 1 84 ? 10.017 -12.675 -5.569 1.00 77.50 84 THR A CA 1
ATOM 628 C C . THR A 1 84 ? 10.466 -11.557 -6.507 1.00 77.50 84 THR A C 1
ATOM 630 O O . THR A 1 84 ? 11.469 -10.915 -6.238 1.00 77.50 84 THR A O 1
ATOM 633 N N . ASP A 1 85 ? 9.740 -11.358 -7.603 1.00 77.44 85 ASP A N 1
ATOM 634 C CA . ASP A 1 85 ? 9.980 -10.347 -8.634 1.00 77.44 85 ASP A CA 1
ATOM 635 C C . AS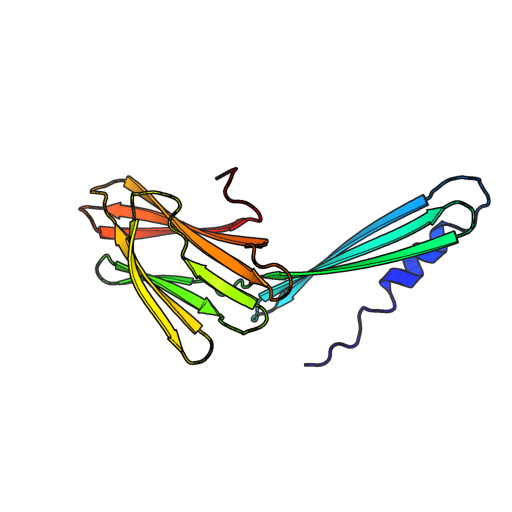P A 1 85 ? 9.267 -9.011 -8.363 1.00 77.44 85 ASP A C 1
ATOM 637 O O . ASP A 1 85 ? 9.645 -7.991 -8.932 1.00 77.44 85 ASP A O 1
ATOM 641 N N . LEU A 1 86 ? 8.246 -9.023 -7.500 1.00 81.06 86 LEU A N 1
ATOM 642 C CA . LEU A 1 86 ? 7.425 -7.871 -7.134 1.00 81.06 86 LEU A CA 1
ATOM 643 C C . LEU A 1 86 ? 6.815 -8.094 -5.742 1.00 81.06 86 LEU A C 1
ATOM 645 O O . LEU A 1 86 ? 5.897 -8.905 -5.579 1.00 81.06 86 LEU A O 1
ATOM 649 N N . TRP A 1 87 ? 7.286 -7.375 -4.729 1.00 87.00 87 TRP A N 1
ATOM 650 C CA . TRP A 1 87 ? 6.804 -7.559 -3.359 1.00 87.00 87 TRP A CA 1
ATOM 651 C C . TRP A 1 87 ? 6.390 -6.257 -2.695 1.00 87.00 87 TRP A C 1
ATOM 653 O O . TRP A 1 87 ? 6.738 -5.161 -3.129 1.00 87.00 87 TRP A O 1
ATOM 663 N N . CYS A 1 88 ? 5.616 -6.402 -1.624 1.00 89.00 88 CYS A N 1
ATOM 664 C CA . CYS A 1 88 ? 5.124 -5.295 -0.829 1.00 89.00 88 CYS A CA 1
ATOM 665 C C . CYS A 1 88 ? 5.605 -5.410 0.617 1.00 89.00 88 CYS A C 1
ATOM 667 O O . CYS A 1 88 ? 5.715 -6.515 1.147 1.00 89.00 88 CYS A O 1
ATOM 669 N N . GLU A 1 89 ? 5.853 -4.268 1.249 1.00 90.56 89 GLU A N 1
ATOM 670 C CA . GLU A 1 89 ? 6.188 -4.162 2.671 1.00 90.56 89 GLU A CA 1
ATOM 671 C C . GLU A 1 89 ? 5.550 -2.893 3.242 1.00 90.56 89 GLU A C 1
ATOM 673 O O . GLU A 1 89 ? 5.541 -1.844 2.594 1.00 90.56 89 GLU A O 1
ATOM 678 N N . GLU A 1 90 ? 4.981 -2.973 4.443 1.00 90.44 90 GLU A N 1
ATOM 679 C CA . GLU A 1 90 ? 4.492 -1.787 5.137 1.00 90.44 90 GLU A CA 1
ATOM 680 C C . GLU A 1 90 ? 5.653 -0.923 5.641 1.00 90.44 90 GLU A C 1
ATOM 682 O O . GLU A 1 90 ? 6.614 -1.423 6.225 1.00 90.44 90 GLU A O 1
ATOM 687 N N . ILE A 1 91 ? 5.543 0.391 5.447 1.00 88.94 91 ILE A N 1
ATOM 688 C CA . ILE A 1 91 ? 6.524 1.359 5.931 1.00 88.94 91 ILE A CA 1
ATOM 689 C C . ILE A 1 91 ? 5.896 2.299 6.961 1.00 88.94 91 ILE A C 1
ATOM 691 O O . ILE A 1 91 ? 4.805 2.840 6.777 1.00 88.94 91 ILE A O 1
ATOM 695 N N . VAL A 1 92 ? 6.628 2.552 8.044 1.00 82.31 92 VAL A N 1
ATOM 696 C CA . VAL A 1 92 ? 6.232 3.552 9.041 1.00 82.31 92 VAL A CA 1
ATOM 697 C C . VAL A 1 92 ? 6.688 4.927 8.560 1.00 82.31 92 VAL A C 1
ATOM 699 O O . VAL A 1 92 ? 7.864 5.273 8.673 1.00 82.31 92 VAL A O 1
ATOM 702 N N . TYR A 1 93 ? 5.760 5.706 8.004 1.00 79.12 93 TYR A N 1
ATOM 703 C CA . TYR A 1 93 ? 6.023 7.080 7.552 1.00 79.12 93 TYR A CA 1
ATOM 704 C C . TYR A 1 93 ? 5.472 8.146 8.511 1.00 79.12 93 TYR A C 1
ATOM 706 O O . TYR A 1 93 ? 6.056 9.219 8.661 1.00 79.12 93 TYR A O 1
ATOM 714 N N . VAL A 1 94 ? 4.370 7.840 9.200 1.00 80.12 94 VAL A N 1
ATOM 715 C CA . VAL A 1 94 ? 3.735 8.710 10.200 1.00 80.12 94 VAL A CA 1
ATOM 716 C C . VAL A 1 94 ? 3.736 7.984 11.543 1.00 80.12 94 VAL A C 1
ATOM 718 O O . VAL A 1 94 ? 3.375 6.813 11.609 1.00 80.12 94 VAL A O 1
ATOM 721 N N . ASP A 1 95 ? 4.109 8.679 12.618 1.00 83.50 95 ASP A N 1
ATOM 722 C CA . ASP A 1 95 ? 4.289 8.110 13.969 1.00 83.50 95 ASP A CA 1
ATOM 723 C C . ASP A 1 95 ? 2.962 7.944 14.752 1.00 83.50 95 ASP A C 1
ATOM 725 O O . ASP A 1 95 ? 2.924 8.027 15.977 1.00 83.50 95 ASP A O 1
ATOM 729 N N . ASP A 1 96 ? 1.851 7.742 14.034 1.00 92.31 96 ASP A N 1
ATOM 730 C CA . ASP A 1 96 ? 0.493 7.621 14.590 1.00 92.31 96 ASP A CA 1
ATOM 731 C C . ASP A 1 96 ? -0.072 6.191 14.474 1.00 92.31 96 ASP A C 1
ATOM 733 O O . ASP A 1 96 ? -1.202 5.932 14.905 1.00 92.31 96 ASP A O 1
ATOM 737 N N . VAL A 1 97 ? 0.698 5.259 13.900 1.00 93.19 97 VAL A N 1
ATOM 738 C CA . VAL A 1 97 ? 0.330 3.851 13.687 1.00 93.19 97 VAL A CA 1
ATOM 739 C C . VAL A 1 97 ? 1.488 2.937 14.095 1.00 93.19 97 VAL A C 1
ATOM 741 O O . VAL A 1 97 ? 2.642 3.200 13.772 1.00 93.19 97 VAL A O 1
ATOM 744 N N . GLU A 1 98 ? 1.172 1.855 14.804 1.00 93.88 98 GLU A N 1
ATOM 745 C CA . GLU A 1 98 ? 2.109 0.805 15.205 1.00 93.88 98 GLU A CA 1
ATOM 746 C C . GLU A 1 98 ? 1.862 -0.470 14.392 1.00 93.88 98 GLU A C 1
ATOM 748 O O . GLU A 1 98 ? 0.759 -1.028 14.435 1.00 93.88 98 GLU A O 1
ATOM 753 N N . ILE A 1 99 ? 2.913 -0.966 13.730 1.00 93.69 99 ILE A N 1
ATOM 754 C CA . ILE A 1 99 ? 2.927 -2.291 13.101 1.00 93.69 99 ILE A CA 1
ATOM 755 C C . ILE A 1 99 ? 3.096 -3.342 14.195 1.00 93.69 99 ILE A C 1
ATOM 757 O O . ILE A 1 99 ? 4.138 -3.428 14.846 1.00 93.69 99 ILE A O 1
ATOM 761 N N . CYS A 1 100 ? 2.053 -4.135 14.411 1.00 92.69 100 CYS A N 1
ATOM 762 C CA . CYS A 1 100 ? 1.979 -5.108 15.496 1.00 92.69 100 CYS A CA 1
ATOM 763 C C . CYS A 1 100 ? 2.527 -6.480 15.098 1.00 92.69 100 CYS A C 1
ATOM 765 O O . CYS A 1 100 ? 3.157 -7.153 15.913 1.00 92.69 100 CYS A O 1
ATOM 767 N N . ASP A 1 101 ? 2.247 -6.906 13.868 1.00 93.06 101 ASP A N 1
ATOM 768 C CA . ASP A 1 101 ? 2.658 -8.208 13.343 1.00 93.06 101 ASP A CA 1
ATOM 769 C C . ASP A 1 101 ? 2.770 -8.149 11.821 1.00 93.06 101 ASP A C 1
ATOM 771 O O . ASP A 1 101 ? 2.008 -7.420 11.179 1.00 93.06 101 ASP A O 1
ATOM 775 N N . THR A 1 102 ? 3.691 -8.932 11.265 1.00 93.69 102 THR A N 1
ATOM 776 C CA . THR A 1 102 ? 3.930 -9.047 9.824 1.00 93.69 102 THR A CA 1
ATOM 777 C C . THR A 1 102 ? 4.263 -10.485 9.464 1.00 93.69 102 THR A C 1
ATOM 779 O O . THR A 1 102 ? 5.113 -11.094 10.116 1.00 93.69 102 THR A O 1
ATOM 782 N N . ASP A 1 103 ? 3.670 -10.991 8.389 1.00 93.62 103 ASP A N 1
ATOM 783 C CA . ASP A 1 103 ? 3.933 -12.336 7.883 1.00 93.62 103 ASP A CA 1
ATOM 784 C C . ASP A 1 103 ? 3.895 -12.370 6.351 1.00 93.62 103 ASP A C 1
ATOM 786 O O . ASP A 1 103 ? 3.331 -11.482 5.709 1.00 93.62 103 ASP A O 1
ATOM 790 N N . ALA A 1 104 ? 4.502 -13.391 5.754 1.00 90.75 104 ALA A N 1
ATOM 791 C CA . ALA A 1 104 ? 4.453 -13.628 4.318 1.00 90.75 104 ALA A CA 1
ATOM 792 C C . ALA A 1 104 ? 4.363 -15.132 4.037 1.00 90.75 104 ALA A C 1
ATOM 794 O O . ALA A 1 104 ? 5.360 -15.856 4.096 1.00 90.75 104 ALA A O 1
ATOM 795 N N . GLU A 1 105 ? 3.167 -15.598 3.683 1.00 90.44 105 GLU A N 1
ATOM 796 C CA . GLU A 1 105 ? 2.884 -17.008 3.406 1.00 90.44 105 GLU A CA 1
ATOM 797 C C . GLU A 1 105 ? 2.040 -17.150 2.135 1.00 90.44 105 GLU A C 1
ATOM 799 O O . GLU A 1 105 ? 1.268 -16.265 1.774 1.00 90.44 105 GLU A O 1
ATOM 804 N N . ASP A 1 106 ? 2.216 -18.267 1.420 1.00 88.31 106 ASP A N 1
ATOM 805 C CA . ASP A 1 106 ? 1.429 -18.632 0.231 1.00 88.31 106 ASP A CA 1
ATOM 806 C C . ASP A 1 106 ? 1.305 -17.531 -0.850 1.00 88.31 106 ASP A C 1
ATOM 808 O O . ASP A 1 106 ? 0.335 -17.481 -1.607 1.00 88.31 106 ASP A O 1
ATOM 812 N N . GLY A 1 107 ? 2.325 -16.674 -0.969 1.00 86.44 107 GLY A N 1
ATOM 813 C CA . GLY A 1 107 ? 2.370 -15.595 -1.960 1.00 86.44 107 GLY A CA 1
ATOM 814 C C . GLY A 1 107 ? 1.576 -14.347 -1.570 1.00 86.44 107 GLY A C 1
ATOM 815 O O . GLY A 1 107 ? 1.195 -13.567 -2.443 1.00 86.44 107 GLY A O 1
ATOM 816 N N . VAL A 1 108 ? 1.313 -14.156 -0.276 1.00 89.38 108 VAL A N 1
ATOM 817 C CA . VAL A 1 108 ? 0.625 -12.983 0.266 1.00 89.38 108 VAL A CA 1
ATOM 818 C C . VAL A 1 108 ? 1.397 -12.446 1.470 1.00 89.38 108 VAL A C 1
ATOM 820 O O . VAL A 1 108 ? 1.760 -13.195 2.372 1.00 89.38 108 VAL A O 1
ATOM 823 N N . TYR A 1 109 ? 1.644 -11.141 1.471 1.00 92.50 109 TYR A N 1
ATOM 824 C CA . TYR A 1 109 ? 2.130 -10.376 2.612 1.00 92.50 109 TYR A CA 1
ATOM 825 C C . TYR A 1 109 ? 0.951 -9.936 3.474 1.00 92.50 109 TYR A C 1
ATOM 827 O O . TYR A 1 109 ? -0.055 -9.452 2.948 1.00 92.50 109 TYR A O 1
ATOM 835 N N . TYR A 1 110 ? 1.102 -10.054 4.787 1.00 94.38 110 TYR A N 1
ATOM 836 C CA . TYR A 1 110 ? 0.134 -9.623 5.780 1.00 94.38 110 TYR A CA 1
ATOM 837 C C . TYR A 1 110 ? 0.789 -8.691 6.793 1.00 94.38 110 TYR A C 1
ATOM 839 O O . TYR A 1 110 ? 1.897 -8.957 7.256 1.00 94.38 110 TYR A O 1
ATOM 847 N N . ALA A 1 111 ? 0.068 -7.646 7.193 1.00 96.25 111 ALA A N 1
ATOM 848 C CA . ALA A 1 111 ? 0.429 -6.821 8.342 1.00 96.25 111 ALA A CA 1
ATOM 849 C C . ALA A 1 111 ? -0.802 -6.506 9.190 1.00 96.25 111 ALA A C 1
ATOM 851 O O . ALA A 1 111 ? -1.920 -6.423 8.676 1.00 96.25 111 ALA A O 1
ATOM 852 N N . SER A 1 112 ? -0.609 -6.338 10.495 1.00 96.31 112 SER A N 1
ATOM 853 C CA . SER A 1 112 ? -1.651 -5.859 11.403 1.00 96.31 112 SER A CA 1
ATOM 854 C C . SER A 1 112 ? -1.191 -4.618 12.148 1.00 96.31 112 SER A C 1
ATOM 856 O O . SER A 1 112 ? -0.051 -4.547 12.602 1.00 96.31 112 SER A O 1
ATOM 858 N N . ASN A 1 113 ? -2.103 -3.660 12.290 1.00 97.25 113 ASN A N 1
ATOM 859 C CA . ASN A 1 113 ? -1.791 -2.310 12.727 1.00 97.25 113 ASN A CA 1
ATOM 860 C C . ASN A 1 113 ? -2.750 -1.821 13.803 1.00 97.25 113 ASN A C 1
ATOM 862 O O . ASN A 1 113 ? -3.965 -2.047 13.731 1.00 97.25 113 ASN A O 1
ATOM 866 N N . LEU A 1 114 ? -2.206 -1.072 14.760 1.00 96.25 114 LEU A N 1
ATOM 867 C CA . LEU A 1 114 ? -2.961 -0.361 15.787 1.00 96.25 114 LEU A CA 1
ATOM 868 C C . LEU A 1 114 ? -2.704 1.146 15.704 1.00 96.25 114 LEU A C 1
ATOM 870 O O . LEU A 1 114 ? -1.575 1.560 15.448 1.00 96.25 114 LEU A O 1
ATOM 874 N N . PRO A 1 115 ? -3.718 1.991 15.948 1.00 96.38 115 PRO A N 1
ATOM 875 C CA . PRO A 1 115 ? -3.495 3.423 16.033 1.00 96.38 115 PRO A CA 1
ATOM 876 C C . PRO A 1 115 ? -2.845 3.779 17.377 1.00 96.38 115 PRO A C 1
ATOM 878 O O . PRO A 1 115 ? -3.246 3.286 18.433 1.00 96.38 115 PRO A O 1
ATOM 881 N N . ILE A 1 116 ? -1.883 4.696 17.344 1.00 95.75 116 ILE A N 1
ATOM 882 C CA . ILE A 1 116 ? -1.229 5.273 18.532 1.00 95.75 116 ILE A CA 1
ATOM 883 C C . ILE A 1 116 ? -1.957 6.562 18.980 1.00 95.75 116 ILE A C 1
ATOM 885 O O . ILE A 1 116 ? -1.757 7.077 20.082 1.00 95.75 116 ILE A O 1
ATOM 889 N N . MET A 1 117 ? -2.877 7.066 18.154 1.00 95.19 117 MET A N 1
ATOM 890 C CA . MET A 1 117 ? -3.706 8.246 18.417 1.00 95.19 117 MET A CA 1
ATOM 891 C C . MET A 1 117 ? -5.099 7.900 18.976 1.00 95.19 117 MET A C 1
ATOM 893 O O . MET A 1 117 ? -5.578 6.778 18.838 1.00 95.19 117 MET A O 1
ATOM 897 N N . GLN A 1 118 ? -5.772 8.873 19.609 1.00 96.19 118 GLN A N 1
ATOM 898 C CA . GLN A 1 118 ? -7.123 8.688 20.173 1.00 96.19 118 GLN A CA 1
ATOM 899 C C . GLN A 1 118 ? -8.244 8.922 19.157 1.00 96.19 118 GLN A C 1
ATOM 901 O O . GLN A 1 118 ? -9.103 8.062 19.015 1.00 96.19 118 GLN A O 1
ATOM 906 N N . ASP A 1 119 ? -8.239 10.058 18.461 1.00 97.12 119 ASP A N 1
ATOM 907 C CA . ASP A 1 119 ? -9.263 10.422 17.479 1.00 97.12 119 ASP A CA 1
ATOM 908 C C . ASP A 1 119 ? -8.623 11.230 16.344 1.00 97.12 119 ASP A C 1
ATOM 910 O O . ASP A 1 119 ? -7.734 12.048 16.602 1.00 97.12 119 ASP A O 1
ATOM 914 N N . GLY A 1 120 ? -9.085 11.047 15.106 1.00 96.88 120 GLY A N 1
ATOM 915 C CA . GLY A 1 120 ? -8.632 11.811 13.938 1.00 96.88 120 GLY A CA 1
ATOM 916 C C . GLY A 1 120 ? -8.465 10.948 12.691 1.00 96.88 120 GLY A C 1
ATOM 917 O O . GLY A 1 120 ? -9.041 9.871 12.602 1.00 96.88 120 GLY A O 1
ATOM 918 N N . THR A 1 121 ? -7.675 11.420 11.730 1.00 96.19 121 THR A N 1
ATOM 919 C CA . THR A 1 121 ? -7.357 10.679 10.501 1.00 96.19 121 THR A CA 1
ATOM 920 C C . THR A 1 121 ? -5.859 10.414 10.452 1.00 96.19 121 THR A C 1
ATOM 922 O O . THR A 1 121 ? -5.072 11.301 10.778 1.00 96.19 121 THR A O 1
ATOM 925 N N . THR A 1 122 ? -5.475 9.216 10.024 1.00 95.69 122 THR A N 1
ATOM 926 C CA . THR A 1 122 ? -4.083 8.811 9.805 1.00 95.69 122 THR A CA 1
ATOM 927 C C . THR A 1 122 ? -3.947 8.057 8.484 1.00 95.69 122 THR A C 1
ATOM 929 O O . THR A 1 122 ? -4.933 7.871 7.766 1.00 95.69 122 THR A O 1
ATOM 932 N N . LYS A 1 123 ? -2.723 7.659 8.135 1.00 95.25 123 LYS A N 1
ATOM 933 C CA . LYS A 1 123 ? -2.412 6.940 6.902 1.00 95.25 123 LYS A CA 1
ATOM 934 C C . LYS A 1 123 ? -1.547 5.711 7.180 1.00 95.25 123 LYS A C 1
ATOM 936 O O . LYS A 1 123 ? -0.637 5.777 8.001 1.00 95.25 123 LYS A O 1
ATOM 941 N N . ILE A 1 124 ? -1.814 4.626 6.457 1.00 95.38 124 ILE A N 1
ATOM 942 C CA . ILE A 1 124 ? -0.936 3.451 6.357 1.00 95.38 124 ILE A CA 1
ATOM 943 C C . ILE A 1 124 ? -0.336 3.428 4.953 1.00 95.38 124 ILE A C 1
ATOM 945 O O . ILE A 1 124 ? -1.046 3.666 3.972 1.00 95.38 124 ILE A O 1
ATOM 949 N N . PHE A 1 125 ? 0.962 3.143 4.868 1.00 94.94 125 PHE A N 1
ATOM 950 C CA . PHE A 1 125 ? 1.731 3.164 3.629 1.00 94.94 125 PHE A CA 1
ATOM 951 C C . PHE A 1 125 ? 2.326 1.786 3.366 1.00 94.94 125 PHE A C 1
ATOM 953 O O . PHE A 1 125 ? 3.071 1.258 4.186 1.00 94.94 125 PHE A O 1
ATOM 960 N N . VAL A 1 126 ? 2.031 1.223 2.200 1.00 94.25 126 VAL A N 1
ATOM 961 C CA . VAL A 1 126 ? 2.564 -0.066 1.759 1.00 94.25 126 VAL A CA 1
ATOM 962 C C . VAL A 1 126 ? 3.422 0.178 0.529 1.00 94.25 126 VAL A C 1
ATOM 964 O O . VAL A 1 126 ? 2.908 0.515 -0.537 1.00 94.25 126 VAL A O 1
ATOM 967 N N . ALA A 1 127 ? 4.730 0.041 0.691 1.00 92.94 127 ALA A N 1
ATOM 968 C CA . ALA A 1 127 ? 5.702 0.195 -0.376 1.00 92.94 127 ALA A CA 1
ATOM 969 C C . ALA A 1 127 ? 5.676 -1.019 -1.313 1.00 92.94 127 ALA A C 1
ATOM 971 O O .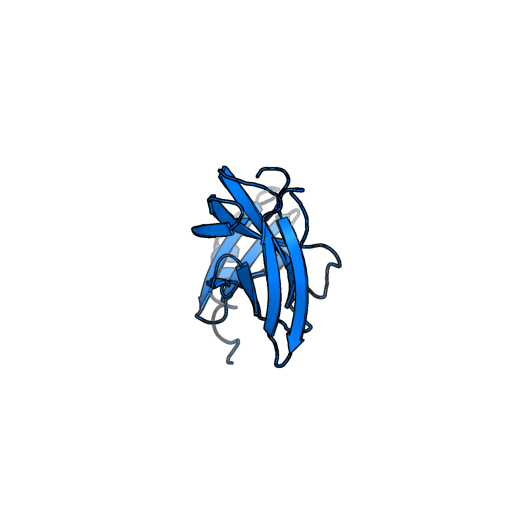 ALA A 1 127 ? 5.507 -2.152 -0.863 1.00 92.94 127 ALA A O 1
ATOM 972 N N . GLN A 1 128 ? 5.844 -0.775 -2.610 1.00 91.75 128 GLN A N 1
ATOM 973 C CA . GLN A 1 128 ? 5.995 -1.788 -3.650 1.00 91.75 128 GLN A CA 1
ATOM 974 C C . GLN A 1 128 ? 7.418 -1.743 -4.203 1.00 91.75 128 GLN A C 1
ATOM 976 O O . GLN A 1 128 ? 7.925 -0.669 -4.526 1.00 91.75 128 GLN A O 1
ATOM 981 N N . TYR A 1 129 ? 8.037 -2.912 -4.323 1.00 89.19 129 TYR A N 1
ATOM 982 C CA . TYR A 1 129 ? 9.422 -3.102 -4.746 1.00 89.19 129 TYR A CA 1
ATOM 983 C C . TYR A 1 129 ? 9.489 -4.071 -5.920 1.00 89.19 129 TYR A C 1
ATOM 985 O O . TYR A 1 129 ? 8.700 -5.018 -5.968 1.00 89.19 129 TYR A O 1
ATOM 993 N N . ASP A 1 130 ? 10.454 -3.868 -6.815 1.00 84.25 130 ASP A N 1
ATOM 994 C CA . ASP A 1 130 ? 10.812 -4.814 -7.874 1.00 84.25 130 ASP A CA 1
ATOM 995 C C . ASP A 1 130 ? 12.207 -5.425 -7.624 1.00 84.25 130 ASP A C 1
ATOM 997 O O . ASP A 1 130 ? 12.991 -4.933 -6.812 1.00 84.25 130 ASP A O 1
ATOM 1001 N N . GLU A 1 131 ? 12.524 -6.545 -8.283 1.00 74.88 131 GLU A N 1
ATOM 1002 C CA . GLU A 1 131 ? 13.816 -7.241 -8.109 1.00 74.88 131 GLU A CA 1
ATOM 1003 C C . GLU A 1 131 ? 15.025 -6.417 -8.598 1.00 74.88 131 GLU A C 1
ATOM 1005 O O . GLU A 1 131 ? 16.155 -6.655 -8.161 1.00 74.88 131 GLU A O 1
ATOM 1010 N N . GLU A 1 132 ? 14.816 -5.457 -9.503 1.00 70.56 132 GLU A N 1
ATOM 1011 C CA . GLU A 1 132 ? 15.899 -4.701 -10.138 1.00 70.56 132 GLU A CA 1
ATOM 1012 C C . GLU A 1 132 ? 16.371 -3.522 -9.278 1.00 70.56 132 GLU A C 1
ATOM 1014 O O . GLU A 1 132 ? 17.562 -3.191 -9.281 1.00 70.56 132 GLU A O 1
ATOM 1019 N N . ASN A 1 133 ? 15.467 -2.936 -8.494 1.00 62.41 133 ASN A N 1
ATOM 1020 C CA . ASN A 1 133 ? 15.693 -1.746 -7.698 1.00 62.41 133 ASN A CA 1
ATOM 1021 C C . ASN A 1 133 ? 15.375 -2.055 -6.233 1.00 62.41 133 ASN A C 1
ATOM 1023 O O . ASN A 1 133 ? 14.230 -2.234 -5.838 1.00 62.41 133 ASN A O 1
ATOM 1027 N N . GLY A 1 134 ? 16.397 -2.061 -5.374 1.00 69.12 134 GLY A N 1
ATOM 1028 C CA . GLY A 1 134 ? 16.223 -2.210 -3.920 1.00 69.12 134 GLY A CA 1
ATOM 1029 C C . GLY A 1 134 ? 15.515 -1.027 -3.236 1.00 69.12 134 GLY A C 1
ATOM 1030 O O . GLY A 1 134 ? 15.642 -0.864 -2.025 1.00 69.12 134 GLY A O 1
ATOM 1031 N N . GLU A 1 135 ? 14.828 -0.185 -4.006 1.00 85.56 135 GLU A N 1
ATOM 1032 C CA . GLU A 1 135 ? 14.068 0.985 -3.585 1.00 85.56 135 GLU A CA 1
ATOM 1033 C C . GLU A 1 135 ? 12.611 0.806 -4.022 1.00 85.56 135 GLU A C 1
ATOM 1035 O O . GLU A 1 135 ? 12.327 0.178 -5.041 1.00 85.56 135 GLU A O 1
ATOM 1040 N N . ALA A 1 136 ? 11.677 1.340 -3.237 1.00 90.25 136 ALA A N 1
ATOM 1041 C CA . ALA A 1 136 ? 10.267 1.250 -3.581 1.00 90.25 136 ALA A CA 1
ATOM 1042 C C . ALA A 1 136 ? 9.966 2.144 -4.791 1.00 90.25 136 ALA A C 1
ATOM 1044 O O . ALA A 1 136 ? 10.329 3.320 -4.787 1.00 90.25 136 ALA A O 1
ATOM 1045 N N . PHE A 1 137 ? 9.288 1.601 -5.801 1.00 88.44 137 PHE A N 1
ATOM 1046 C CA . PHE A 1 137 ? 8.902 2.356 -6.999 1.00 88.44 137 PHE A CA 1
ATOM 1047 C C . PHE A 1 137 ? 7.487 2.946 -6.890 1.00 88.44 137 PHE A C 1
ATOM 1049 O O . PHE A 1 137 ? 7.131 3.837 -7.657 1.00 88.44 137 PHE A O 1
ATOM 1056 N N . ALA A 1 138 ? 6.672 2.441 -5.960 1.00 90.31 138 ALA A N 1
ATOM 1057 C CA . ALA A 1 138 ? 5.317 2.916 -5.713 1.00 90.31 138 ALA A CA 1
ATOM 1058 C C . ALA A 1 138 ? 4.876 2.642 -4.273 1.00 90.31 138 ALA A C 1
ATOM 1060 O O . ALA A 1 138 ? 5.451 1.810 -3.570 1.00 90.31 138 ALA A O 1
ATOM 1061 N N . TYR A 1 139 ? 3.808 3.312 -3.845 1.00 92.19 139 TYR A N 1
ATOM 1062 C CA . TYR A 1 139 ? 3.235 3.177 -2.513 1.00 92.19 139 TYR A CA 1
ATOM 1063 C C . TYR A 1 139 ? 1.714 3.143 -2.591 1.00 92.19 139 TYR A C 1
ATOM 1065 O O . TYR A 1 139 ? 1.091 4.060 -3.124 1.00 92.19 139 TYR A O 1
ATOM 1073 N N . ALA A 1 140 ? 1.106 2.102 -2.028 1.00 92.62 140 ALA A N 1
ATOM 1074 C CA . ALA A 1 140 ? -0.313 2.128 -1.710 1.00 92.62 140 ALA A CA 1
ATOM 1075 C C . ALA A 1 140 ? -0.521 2.883 -0.397 1.00 92.62 140 ALA A C 1
ATOM 1077 O O . ALA A 1 140 ? 0.162 2.637 0.598 1.00 92.62 140 ALA A O 1
ATOM 1078 N N . VAL A 1 141 ? -1.474 3.806 -0.406 1.00 94.19 141 VAL A N 1
ATOM 1079 C CA . VAL A 1 141 ? -1.800 4.676 0.717 1.00 94.19 141 VAL A CA 1
ATOM 1080 C C . VAL A 1 141 ? -3.249 4.447 1.097 1.00 94.19 141 VAL A C 1
ATOM 1082 O O . VAL A 1 141 ? -4.151 4.590 0.270 1.00 94.19 141 VAL A O 1
ATOM 1085 N N . PHE A 1 142 ? -3.459 4.115 2.365 1.00 95.38 142 PHE A N 1
ATOM 1086 C CA . PHE A 1 142 ? -4.778 3.997 2.969 1.00 95.38 142 PHE A CA 1
ATOM 1087 C C . PHE A 1 142 ? -4.968 5.148 3.944 1.00 95.38 142 PHE A C 1
ATOM 1089 O O . PHE A 1 142 ? -4.207 5.249 4.900 1.00 95.38 142 PHE A O 1
ATOM 1096 N N . SER A 1 143 ? -5.972 5.994 3.729 1.00 95.75 143 SER A N 1
ATOM 1097 C CA . SER A 1 143 ? -6.408 6.983 4.722 1.00 95.75 143 SER A CA 1
ATOM 1098 C C . SER A 1 143 ? -7.441 6.329 5.636 1.00 95.75 143 SER A C 1
ATOM 1100 O O . SER A 1 143 ? -8.421 5.769 5.143 1.00 95.75 143 SER A O 1
ATOM 1102 N N . LEU A 1 144 ? -7.234 6.384 6.952 1.00 97.12 144 LEU A N 1
ATOM 1103 C CA . LEU A 1 144 ? -8.114 5.761 7.942 1.00 97.12 144 LEU A CA 1
ATOM 1104 C C . LEU A 1 144 ? -8.561 6.763 9.001 1.00 97.12 144 LEU A C 1
ATOM 1106 O O . LEU A 1 144 ? -7.753 7.545 9.507 1.00 97.12 144 LEU A O 1
ATOM 1110 N N . THR A 1 145 ? -9.819 6.662 9.417 1.00 98.06 145 THR A N 1
ATOM 1111 C CA . THR A 1 145 ? -10.333 7.380 10.585 1.00 98.06 145 THR A CA 1
ATOM 1112 C C . THR A 1 145 ? -10.152 6.538 11.847 1.00 98.06 145 THR A C 1
ATOM 1114 O O . THR A 1 145 ? -10.453 5.341 11.874 1.00 98.06 145 THR A O 1
ATOM 1117 N N . VAL A 1 146 ? -9.676 7.184 12.909 1.00 98.19 146 VAL A N 1
ATOM 1118 C CA . VAL A 1 146 ? -9.508 6.639 14.255 1.00 98.19 146 VAL A CA 1
ATOM 1119 C C . VAL A 1 146 ? -10.549 7.265 15.180 1.00 98.19 146 VAL A C 1
ATOM 1121 O O . VAL A 1 146 ? -10.694 8.487 15.214 1.00 98.19 146 VAL A O 1
ATOM 1124 N N . GLU A 1 147 ? -11.236 6.427 15.955 1.00 97.75 147 GLU A N 1
ATOM 1125 C CA . GLU A 1 147 ? -12.174 6.833 17.002 1.00 97.75 147 GLU A CA 1
ATOM 1126 C C . GLU A 1 147 ? -11.916 6.043 18.291 1.00 97.75 147 GLU A C 1
ATOM 1128 O O . GLU A 1 147 ? -11.914 4.809 18.295 1.00 97.75 147 GLU A O 1
ATOM 1133 N N . ASN A 1 148 ? -11.763 6.739 19.417 1.00 96.94 148 ASN A N 1
ATOM 1134 C CA . ASN A 1 148 ? -11.522 6.153 20.740 1.00 96.94 148 ASN A CA 1
ATOM 1135 C C . ASN A 1 148 ? -10.348 5.147 20.770 1.00 96.94 148 ASN A C 1
ATOM 1137 O O . ASN A 1 148 ? -10.441 4.084 21.395 1.00 96.94 148 ASN A O 1
ATOM 1141 N N . GLY A 1 149 ? -9.256 5.467 20.074 1.00 96.44 149 GLY A N 1
ATOM 1142 C CA . GLY A 1 149 ? -8.051 4.641 19.994 1.00 96.44 149 GLY A CA 1
ATOM 1143 C C . GLY A 1 149 ? -8.211 3.383 19.143 1.00 96.44 149 GLY A C 1
ATOM 1144 O O . GLY A 1 149 ? -7.538 2.386 19.397 1.00 96.44 149 GLY A O 1
ATOM 1145 N N . LYS A 1 150 ? -9.139 3.388 18.179 1.00 97.69 150 LYS A N 1
ATOM 1146 C CA . LYS A 1 150 ? -9.408 2.264 17.275 1.00 97.69 150 LYS A CA 1
ATOM 1147 C C . LYS A 1 150 ? -9.620 2.747 15.853 1.00 97.69 150 LYS A C 1
ATOM 1149 O O . LYS A 1 150 ? -10.280 3.762 15.653 1.00 97.69 150 LYS A O 1
ATOM 1154 N N . PHE A 1 151 ? -9.141 1.990 14.871 1.00 97.94 151 PHE A N 1
ATOM 1155 C CA . PHE A 1 151 ? -9.529 2.238 13.485 1.00 97.94 151 PHE A CA 1
ATOM 1156 C C . PHE A 1 151 ? -11.032 1.997 13.315 1.00 97.94 151 PHE A C 1
ATOM 1158 O O . PHE A 1 151 ? -11.558 0.973 13.753 1.00 97.94 151 PHE A O 1
ATOM 1165 N N . ALA A 1 152 ? -11.723 2.952 12.699 1.00 96.81 152 ALA A N 1
ATOM 1166 C CA . ALA A 1 152 ? -13.165 2.914 12.482 1.00 96.81 152 ALA A CA 1
ATOM 1167 C C . ALA A 1 152 ? -13.507 2.657 11.009 1.00 96.81 152 ALA A C 1
ATOM 1169 O O . ALA A 1 152 ? -14.329 1.788 10.712 1.00 96.81 152 ALA A O 1
ATOM 1170 N N . THR A 1 153 ? -12.863 3.380 10.088 1.00 96.62 153 THR A N 1
ATOM 1171 C CA . THR A 1 153 ? -13.120 3.300 8.642 1.00 96.62 153 THR A CA 1
ATOM 1172 C C . THR A 1 153 ? -11.834 3.418 7.832 1.00 96.62 153 THR A C 1
ATOM 1174 O O . THR A 1 153 ? -10.889 4.089 8.244 1.00 96.62 153 THR A O 1
ATOM 1177 N N . VAL A 1 154 ? -11.814 2.760 6.669 1.00 96.50 154 VAL A N 1
ATOM 1178 C CA . VAL A 1 154 ? -10.875 3.053 5.579 1.00 96.50 154 VAL A CA 1
ATOM 1179 C C . VAL A 1 154 ? -11.593 4.036 4.661 1.00 96.50 154 VAL A C 1
ATOM 1181 O O . VAL A 1 154 ? -12.608 3.683 4.059 1.00 96.50 154 VAL A O 1
ATOM 1184 N N . ASP A 1 155 ? -11.114 5.272 4.615 1.00 94.31 155 ASP A N 1
ATOM 1185 C CA . ASP A 1 155 ? -11.787 6.378 3.934 1.00 94.31 155 ASP A CA 1
ATOM 1186 C C . ASP A 1 155 ? -11.387 6.449 2.459 1.00 94.31 155 ASP A C 1
ATOM 1188 O O . ASP A 1 155 ? -12.235 6.628 1.584 1.00 94.31 155 ASP A O 1
ATOM 1192 N N . GLU A 1 156 ? -10.094 6.270 2.180 1.00 91.81 156 GLU A N 1
ATOM 1193 C CA . GLU A 1 156 ? -9.526 6.316 0.833 1.00 91.81 156 GLU A CA 1
ATOM 1194 C C . GLU A 1 156 ? -8.421 5.268 0.682 1.00 91.81 156 GLU A C 1
ATOM 1196 O O . GLU A 1 156 ? -7.698 4.975 1.634 1.00 91.81 156 GLU A O 1
ATOM 1201 N N . ALA A 1 157 ? -8.286 4.728 -0.530 1.00 91.00 157 ALA A N 1
ATOM 1202 C CA . ALA A 1 157 ? -7.207 3.834 -0.930 1.00 91.00 157 ALA A CA 1
ATOM 1203 C C . ALA A 1 157 ? -6.741 4.226 -2.336 1.00 91.00 157 ALA A C 1
ATOM 1205 O O . ALA A 1 157 ? -7.554 4.287 -3.262 1.00 91.00 157 ALA A O 1
ATOM 1206 N N . TYR A 1 158 ? -5.456 4.529 -2.490 1.00 88.44 158 TYR A N 1
ATOM 1207 C CA . TYR A 1 158 ? -4.877 4.954 -3.765 1.00 88.44 158 TYR A CA 1
ATOM 1208 C C . TYR A 1 158 ? -3.387 4.606 -3.844 1.00 88.44 158 TYR A C 1
ATOM 1210 O O . TYR A 1 158 ? -2.771 4.272 -2.837 1.00 88.44 158 TYR A O 1
ATOM 1218 N N . VAL A 1 159 ? -2.812 4.668 -5.047 1.00 88.56 159 VAL A N 1
ATOM 1219 C CA . VAL A 1 159 ? -1.389 4.395 -5.300 1.00 88.56 159 VAL A CA 1
ATOM 1220 C C . VAL A 1 159 ? -0.704 5.668 -5.786 1.00 88.56 159 VAL A C 1
ATOM 1222 O O . VAL A 1 159 ? -1.304 6.453 -6.522 1.00 88.56 159 VAL A O 1
ATOM 1225 N N . VAL A 1 160 ? 0.537 5.868 -5.357 1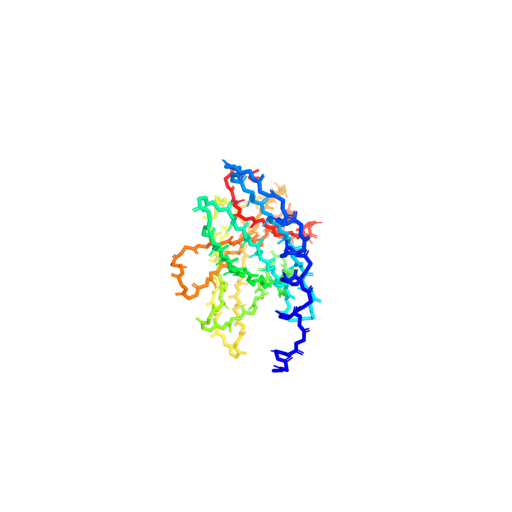.00 88.25 160 VAL A N 1
ATOM 1226 C CA . VAL A 1 160 ? 1.411 6.981 -5.746 1.00 88.25 160 VAL A CA 1
ATOM 1227 C C . VAL A 1 160 ? 2.824 6.489 -6.041 1.00 88.25 160 VAL A C 1
ATOM 1229 O O . VAL A 1 160 ? 3.246 5.468 -5.505 1.00 88.25 160 VAL A O 1
ATOM 1232 N N . ASP A 1 161 ? 3.581 7.252 -6.823 1.00 87.81 161 ASP A N 1
ATOM 1233 C CA . ASP A 1 161 ? 4.972 6.912 -7.158 1.00 87.81 161 ASP A CA 1
ATOM 1234 C C . ASP A 1 161 ? 5.983 7.511 -6.152 1.00 87.81 161 ASP A C 1
ATOM 1236 O O . ASP A 1 161 ? 7.167 7.194 -6.173 1.00 87.81 161 ASP A O 1
ATOM 1240 N N . SER A 1 162 ? 5.532 8.393 -5.248 1.00 86.94 162 SER A N 1
ATOM 1241 C CA . SER A 1 162 ? 6.346 8.972 -4.170 1.00 86.94 162 SER A CA 1
ATOM 1242 C C . SER A 1 162 ? 5.484 9.429 -2.990 1.00 86.94 162 SER A C 1
ATOM 1244 O O . SER A 1 162 ? 4.370 9.919 -3.174 1.00 86.94 162 SER A O 1
ATOM 1246 N N . ILE A 1 163 ? 6.023 9.298 -1.775 1.00 86.12 163 ILE A N 1
ATOM 1247 C CA . ILE A 1 163 ? 5.399 9.754 -0.520 1.00 86.12 163 ILE A CA 1
ATOM 1248 C C . ILE A 1 163 ? 5.832 11.164 -0.091 1.00 86.12 163 ILE A C 1
ATOM 1250 O O . ILE A 1 163 ? 5.244 11.715 0.837 1.00 86.12 163 ILE A O 1
ATOM 1254 N N . ASP A 1 164 ? 6.811 11.775 -0.769 1.00 83.56 164 ASP A N 1
ATOM 1255 C CA . ASP A 1 164 ? 7.303 13.125 -0.436 1.00 83.56 164 ASP A CA 1
ATOM 1256 C C . ASP A 1 164 ? 6.226 14.214 -0.623 1.00 83.56 164 ASP A C 1
ATOM 1258 O O . ASP A 1 164 ? 6.327 15.307 -0.060 1.00 83.56 164 ASP A O 1
ATOM 1262 N N . GLU A 1 165 ? 5.191 13.926 -1.416 1.00 67.75 165 GLU A N 1
ATOM 1263 C CA . GLU A 1 165 ? 4.118 14.862 -1.774 1.00 67.75 165 GLU A CA 1
ATOM 1264 C C . GLU A 1 165 ? 2.781 14.586 -1.049 1.00 67.75 165 GLU A C 1
ATOM 1266 O O . GLU A 1 165 ? 1.761 15.193 -1.391 1.00 67.75 165 GLU A O 1
ATOM 1271 N N . ILE A 1 166 ? 2.766 13.682 -0.056 1.00 72.38 166 ILE A N 1
ATOM 1272 C CA . ILE A 1 166 ? 1.555 13.130 0.600 1.00 72.38 166 ILE A CA 1
ATOM 1273 C C . ILE A 1 166 ? 1.389 13.583 2.047 1.00 72.38 166 ILE A C 1
ATOM 1275 O O . ILE A 1 166 ? 0.208 13.702 2.479 1.00 72.38 166 ILE A O 1
#

Secondary structure (DSSP, 8-state):
----SSTTHHHHHHHTT--S--S--EEEEEEEEEEETTEEEEEEEEEEEETTEEEEEEEEEEE----EEEEETTEEEEEEE-BTTEEEEEE--STTEEEEEEEEETTEEEEEEEESSSSEEEEEEEEEEESS-SSEEEEEEEEEEEETTEEEEEEEEEEES-STT-

Sequence (166 aa):
MKKIGLLMAGVVLAVSLTACASESTSTTSFNVTTTTDEGTTEYNYSSEYANGEFSSAEEYTEYNNDINCNIVDGVAYISAPYRTDLWCEEIVYVDDVEICDTDAEDGVYYASNLPIMQDGTTKIFVAQYDEENGEAFAYAVFSLTVENGKFATVDEAYVVDSIDEI

pLDDT: mean 80.17, std 16.9, range [32.19, 98.19]

Radius of gyration: 21.31 Å; chains: 1; bounding box: 35×36×65 Å